Protein AF-A0A151IPD2-F1 (afdb_monomer)

Foldseek 3Di:
DVVVVPPDDDPPPPPPVPPVDDPDDPVCVVVCVPDFQVVVQDPVNVVVCVVLVQDPVCSVPDPVCLVVDPSSVVRVVSVVPDPPDPVVVVVVVVVCVVVVVVPDPDPVVVVVVVVVVVVVCVQQVDPDPVSVPDDD

Sequence (136 aa):
MIDALNEVEDSDELDIERIRRIECKTNDFPELVGKGLEFFVSSETKTFFRRFNLSTAFLYTDPLDWPENEEFKNELETVKKLKVVNDTAERAVKLIEDYNPCLTKNEEQKQFILQVVSDYRRCFPNAKKETLTQPL

Secondary structure (DSSP, 8-state):
--GGGS------S--TT---S----TTTHHHHTT--HHHH--HHHHHHHHHTT---GGGGS-TTTGGG-HHHHHHHHHHHTS----HHHHHHHHHHHHHTTTS-S-HHHHHHHHHHHHHHHHH--S--HHHHTS--

Mean predicted aligned error: 13.5 Å

Structure (mmCIF, N/CA/C/O backbone):
data_AF-A0A151IPD2-F1
#
_entry.id   AF-A0A151IPD2-F1
#
loop_
_atom_site.group_PDB
_atom_site.id
_atom_site.type_symbol
_atom_site.label_atom_id
_atom_site.label_alt_id
_atom_site.label_comp_id
_atom_site.label_asym_id
_atom_site.label_entity_id
_atom_site.label_seq_id
_atom_site.pdbx_PDB_ins_code
_atom_site.Cartn_x
_atom_site.Cartn_y
_atom_site.Cartn_z
_atom_site.occupancy
_atom_site.B_iso_or_equiv
_atom_site.auth_seq_id
_atom_site.auth_comp_id
_atom_site.auth_asym_id
_atom_site.auth_atom_id
_atom_site.pdbx_PDB_model_num
ATOM 1 N N . MET A 1 1 ? -17.739 -4.024 -12.232 1.00 37.53 1 MET A N 1
ATOM 2 C CA . MET A 1 1 ? -17.011 -3.057 -11.369 1.00 37.53 1 MET A CA 1
ATOM 3 C C . MET A 1 1 ? -17.235 -3.344 -9.887 1.00 37.53 1 MET A C 1
ATOM 5 O O . MET A 1 1 ? -16.311 -3.148 -9.114 1.00 37.53 1 MET A O 1
ATOM 9 N N . ILE A 1 2 ? -18.418 -3.843 -9.506 1.00 34.12 2 ILE A N 1
ATOM 10 C CA . ILE A 1 2 ? -18.751 -4.251 -8.130 1.00 34.12 2 ILE A CA 1
ATOM 11 C C . ILE A 1 2 ? -18.083 -5.590 -7.755 1.00 34.12 2 ILE A C 1
ATOM 13 O O . ILE A 1 2 ? -17.633 -5.750 -6.628 1.00 34.12 2 ILE A O 1
ATOM 17 N N . ASP A 1 3 ? -17.894 -6.500 -8.715 1.00 37.41 3 ASP A N 1
ATOM 18 C CA . ASP A 1 3 ? -17.392 -7.856 -8.423 1.00 37.41 3 ASP A CA 1
ATOM 19 C C . ASP A 1 3 ? -15.911 -7.923 -8.004 1.00 37.41 3 ASP A C 1
ATOM 21 O O . ASP A 1 3 ? -15.504 -8.876 -7.356 1.00 37.41 3 ASP A O 1
ATOM 25 N N . ALA A 1 4 ? -15.105 -6.895 -8.297 1.00 39.53 4 ALA A N 1
ATOM 26 C CA . ALA A 1 4 ? -13.689 -6.842 -7.903 1.00 39.53 4 ALA A CA 1
ATOM 27 C C . ALA A 1 4 ? -13.462 -6.320 -6.469 1.00 39.53 4 ALA A C 1
ATOM 29 O O . ALA A 1 4 ? -12.322 -6.246 -6.012 1.00 39.53 4 ALA A O 1
ATOM 30 N N . LEU A 1 5 ? -14.528 -5.900 -5.780 1.00 38.81 5 LEU A N 1
ATOM 31 C CA . LEU A 1 5 ? -14.467 -5.341 -4.425 1.00 38.81 5 LEU A CA 1
ATOM 32 C C . LEU A 1 5 ? -14.866 -6.351 -3.337 1.00 38.81 5 LEU A C 1
ATOM 34 O O . LEU A 1 5 ? -14.695 -6.043 -2.164 1.00 38.81 5 LEU A O 1
ATOM 38 N N . ASN A 1 6 ? -15.354 -7.540 -3.708 1.00 39.25 6 ASN A N 1
ATOM 39 C CA . ASN A 1 6 ? -15.915 -8.517 -2.767 1.00 39.25 6 ASN A CA 1
ATOM 40 C C . ASN A 1 6 ? -14.947 -9.636 -2.328 1.00 39.25 6 ASN A C 1
ATOM 42 O O . ASN A 1 6 ? -15.356 -10.503 -1.567 1.00 39.25 6 ASN A O 1
ATOM 46 N N . GLU A 1 7 ? -13.681 -9.627 -2.756 1.00 44.19 7 GLU A N 1
ATOM 47 C CA . GLU A 1 7 ? -12.680 -10.642 -2.362 1.00 44.19 7 GLU A CA 1
ATOM 48 C C . GLU A 1 7 ? -11.605 -10.099 -1.407 1.00 44.19 7 GLU A C 1
ATOM 50 O O . GLU A 1 7 ? -10.432 -10.456 -1.493 1.00 44.19 7 GLU A O 1
ATOM 55 N N . VAL A 1 8 ? -11.975 -9.210 -0.488 1.00 45.59 8 VAL A N 1
ATOM 56 C CA . VAL A 1 8 ? -11.098 -8.880 0.643 1.00 45.59 8 VAL A CA 1
ATOM 57 C C . VAL A 1 8 ? -11.833 -9.293 1.904 1.00 45.59 8 VAL A C 1
ATOM 59 O O . VAL A 1 8 ? -12.602 -8.522 2.468 1.00 45.59 8 VAL A O 1
ATOM 62 N N . GLU A 1 9 ? -11.649 -10.555 2.289 1.00 39.78 9 GLU A N 1
ATOM 63 C CA . GLU A 1 9 ? -11.971 -10.999 3.639 1.00 39.78 9 GLU A CA 1
ATOM 64 C C . GLU A 1 9 ? -11.157 -10.150 4.623 1.00 39.78 9 GLU A C 1
ATOM 66 O O . GLU A 1 9 ? -9.926 -10.100 4.554 1.00 39.78 9 GLU A O 1
ATOM 71 N N . ASP A 1 10 ? -11.874 -9.455 5.508 1.00 42.91 10 ASP A N 1
ATOM 72 C CA . ASP A 1 10 ? -11.341 -8.818 6.708 1.00 42.91 10 ASP A CA 1
ATOM 73 C C . ASP A 1 10 ? -10.611 -9.874 7.547 1.00 42.91 10 ASP A C 1
ATOM 75 O O . ASP A 1 10 ? -11.222 -10.636 8.301 1.00 42.91 10 ASP A O 1
ATOM 79 N N . SER A 1 11 ? -9.285 -9.912 7.432 1.00 39.00 11 SER A N 1
ATOM 80 C CA . SER A 1 11 ? -8.419 -10.441 8.477 1.00 39.00 11 SER A CA 1
ATOM 81 C C . SER A 1 11 ? -7.831 -9.258 9.243 1.00 39.00 11 SER A C 1
ATOM 83 O O . SER A 1 11 ? -6.699 -8.835 9.007 1.00 39.00 11 SER A O 1
ATOM 85 N N . ASP A 1 12 ? -8.616 -8.717 10.175 1.00 42.59 12 ASP A N 1
ATOM 86 C CA . ASP A 1 12 ? -8.165 -7.806 11.238 1.00 42.59 12 ASP A CA 1
ATOM 87 C C . ASP A 1 12 ? -7.301 -8.554 12.277 1.00 42.59 12 ASP A C 1
ATOM 89 O O . ASP A 1 12 ? -7.490 -8.463 13.490 1.00 42.59 12 ASP A O 1
ATOM 93 N N . GLU A 1 13 ? -6.324 -9.315 11.798 1.00 38.75 13 GLU A N 1
ATOM 94 C CA . GLU A 1 13 ? -5.187 -9.748 12.587 1.00 38.75 13 GLU A CA 1
ATOM 95 C C . GLU A 1 13 ? -4.024 -8.904 12.082 1.00 38.75 13 GLU A C 1
ATOM 97 O O . GLU A 1 13 ? -3.677 -8.928 10.903 1.00 38.75 13 GLU A O 1
ATOM 102 N N . LEU A 1 14 ? -3.519 -8.028 12.950 1.00 42.19 14 LEU A N 1
ATOM 103 C CA . LEU A 1 14 ? -2.422 -7.124 12.638 1.00 42.19 14 LEU A CA 1
ATOM 104 C C . LEU A 1 14 ? -1.236 -7.956 12.136 1.00 42.19 14 LEU A C 1
ATOM 106 O O . LEU A 1 14 ? -0.487 -8.507 12.938 1.00 42.19 14 LEU A O 1
ATOM 110 N N . ASP A 1 15 ? -1.091 -8.009 10.810 1.00 40.03 15 ASP A N 1
ATOM 111 C CA . ASP A 1 15 ? 0.017 -8.560 10.027 1.00 40.03 15 ASP A CA 1
ATOM 112 C C . ASP A 1 15 ? 1.331 -7.834 10.389 1.00 40.03 15 ASP A C 1
ATOM 114 O O . ASP A 1 15 ? 1.934 -7.100 9.600 1.00 40.03 15 ASP A O 1
ATOM 118 N N . ILE A 1 16 ? 1.805 -8.031 11.616 1.00 41.56 16 ILE A N 1
ATOM 119 C CA . ILE A 1 16 ? 3.177 -7.729 12.031 1.00 41.56 16 ILE A CA 1
ATOM 120 C C . ILE A 1 16 ? 4.148 -8.653 11.259 1.00 41.56 16 ILE A C 1
ATOM 122 O O . ILE A 1 16 ? 5.322 -8.325 11.107 1.00 41.56 16 ILE A O 1
ATOM 126 N N . GLU A 1 17 ? 3.643 -9.742 10.663 1.00 41.16 17 GLU A N 1
ATOM 127 C CA . GLU A 1 17 ? 4.384 -10.678 9.809 1.00 41.16 17 GLU A CA 1
ATOM 128 C C . GLU A 1 17 ? 4.465 -10.300 8.322 1.00 41.16 17 GLU A C 1
ATOM 130 O O . GLU A 1 17 ? 5.153 -10.985 7.564 1.00 41.16 17 GLU A O 1
ATOM 135 N N . ARG A 1 18 ? 3.890 -9.171 7.870 1.00 49.72 18 ARG A N 1
ATOM 136 C CA . ARG A 1 18 ? 4.281 -8.593 6.568 1.00 49.72 18 ARG A CA 1
ATOM 137 C C . ARG A 1 18 ? 5.676 -7.992 6.689 1.00 49.72 18 ARG A C 1
ATOM 139 O O . ARG A 1 18 ? 5.856 -6.774 6.651 1.00 49.72 18 ARG A O 1
ATOM 146 N N . ILE A 1 19 ? 6.684 -8.840 6.839 1.00 46.88 19 ILE A N 1
ATOM 147 C CA . ILE A 1 19 ? 8.085 -8.469 6.726 1.00 46.88 19 ILE A CA 1
ATOM 148 C C . ILE A 1 19 ? 8.296 -8.038 5.269 1.00 46.88 19 ILE A C 1
ATOM 150 O O . ILE A 1 19 ? 8.507 -8.834 4.364 1.00 46.88 19 ILE A O 1
ATOM 154 N N . ARG A 1 20 ? 8.188 -6.723 5.038 1.00 54.88 20 ARG A N 1
ATOM 155 C CA . ARG A 1 20 ? 8.332 -6.041 3.734 1.00 54.88 20 ARG A CA 1
ATOM 156 C C . ARG A 1 20 ? 9.774 -5.996 3.224 1.00 54.88 20 ARG A C 1
ATOM 158 O O . ARG A 1 20 ? 10.057 -5.329 2.232 1.00 54.88 20 ARG A O 1
ATOM 165 N N . ARG A 1 21 ? 10.712 -6.600 3.950 1.00 55.91 21 ARG A N 1
ATOM 166 C CA . ARG A 1 21 ? 12.143 -6.518 3.677 1.00 55.91 21 ARG A CA 1
ATOM 167 C C . ARG A 1 21 ? 12.582 -7.874 3.148 1.00 55.91 21 ARG A C 1
ATOM 169 O O . ARG A 1 21 ? 12.407 -8.870 3.836 1.00 55.91 21 ARG A O 1
ATOM 176 N N . ILE A 1 22 ? 13.146 -7.901 1.942 1.00 61.81 22 ILE A N 1
ATOM 177 C CA . ILE A 1 22 ? 13.847 -9.087 1.445 1.00 61.81 22 ILE A CA 1
ATOM 178 C C . ILE A 1 22 ? 14.972 -9.367 2.447 1.00 61.81 22 ILE A C 1
ATOM 180 O O . ILE A 1 22 ? 15.932 -8.597 2.538 1.00 61.81 22 ILE A O 1
ATOM 184 N N . GLU A 1 23 ? 14.823 -10.414 3.256 1.00 65.25 23 GLU A N 1
ATOM 185 C CA . GLU A 1 23 ? 15.876 -10.880 4.152 1.00 65.25 23 GLU A CA 1
ATOM 186 C C . GLU A 1 23 ? 16.924 -11.609 3.319 1.00 65.25 23 GLU A C 1
ATOM 188 O O . GLU A 1 23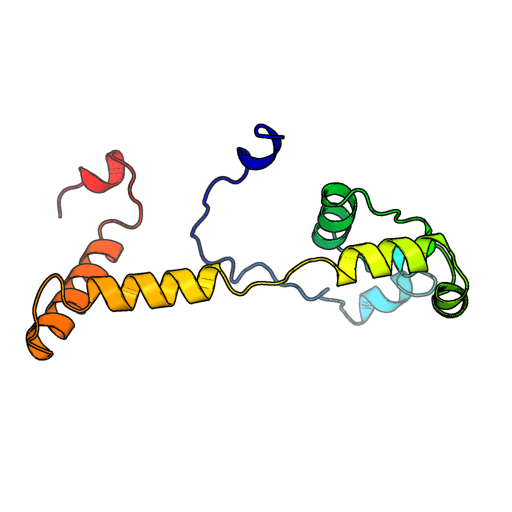 ? 16.869 -12.819 3.124 1.00 65.25 23 GLU A O 1
ATOM 193 N N . CYS A 1 24 ? 17.865 -10.841 2.781 1.00 65.31 24 CYS A N 1
ATOM 194 C CA . CYS A 1 24 ? 18.975 -11.387 2.023 1.00 65.31 24 CYS A CA 1
ATOM 195 C C . CYS A 1 24 ? 20.136 -11.685 2.972 1.00 65.31 24 CYS A C 1
ATOM 197 O O . CYS A 1 24 ? 20.653 -10.780 3.637 1.00 65.31 24 CYS A O 1
ATOM 199 N N . LYS A 1 25 ? 20.572 -12.944 3.044 1.00 76.50 25 LYS A N 1
ATOM 200 C CA . LYS A 1 25 ? 21.799 -13.311 3.757 1.00 76.50 25 LYS A CA 1
ATOM 201 C C . LYS A 1 25 ? 22.998 -13.020 2.860 1.00 76.50 25 LYS A C 1
ATOM 203 O O . LYS A 1 25 ? 22.897 -12.998 1.636 1.00 76.50 25 LYS A O 1
ATOM 208 N N . THR A 1 26 ? 24.175 -12.844 3.462 1.00 73.62 26 THR A N 1
ATOM 209 C CA . THR A 1 26 ? 25.439 -12.638 2.726 1.00 73.62 26 THR A CA 1
ATOM 210 C C . THR A 1 26 ? 25.739 -13.745 1.713 1.00 73.62 26 THR A C 1
ATOM 212 O O . THR A 1 26 ? 26.418 -13.504 0.721 1.00 73.62 26 THR A O 1
ATOM 215 N N . ASN A 1 27 ? 25.200 -14.942 1.939 1.00 77.94 27 ASN A N 1
ATOM 216 C CA . ASN A 1 27 ? 25.388 -16.099 1.069 1.00 77.94 27 ASN A CA 1
ATOM 217 C C . ASN A 1 27 ? 24.515 -16.059 -0.195 1.00 77.94 27 ASN A C 1
ATOM 219 O O . ASN A 1 27 ? 24.829 -16.768 -1.143 1.00 77.94 27 ASN A O 1
ATOM 223 N N . ASP A 1 28 ? 23.480 -15.217 -0.228 1.00 75.56 28 ASP A N 1
ATOM 224 C CA . ASP A 1 28 ? 22.515 -15.139 -1.334 1.00 75.56 28 ASP A CA 1
ATOM 225 C C . ASP A 1 28 ? 22.944 -14.094 -2.387 1.00 75.56 28 ASP A C 1
ATOM 227 O O . ASP A 1 28 ? 22.428 -14.058 -3.501 1.00 75.56 28 ASP A O 1
ATOM 231 N N . PHE A 1 29 ? 23.939 -13.251 -2.068 1.00 77.56 29 PHE A N 1
ATOM 232 C CA . PHE A 1 29 ? 24.460 -12.215 -2.970 1.00 77.56 29 PHE A CA 1
ATOM 233 C C . PHE A 1 29 ? 24.905 -12.738 -4.342 1.00 77.56 29 PHE A C 1
ATOM 235 O O . PHE A 1 29 ? 24.583 -12.079 -5.329 1.00 77.56 29 PHE A O 1
ATOM 242 N N . PRO A 1 30 ? 25.603 -13.887 -4.462 1.00 83.06 30 PRO A N 1
ATOM 243 C CA . PRO A 1 30 ? 25.975 -14.428 -5.767 1.00 83.06 30 PRO A CA 1
ATOM 244 C C . PRO A 1 30 ? 24.771 -14.690 -6.682 1.00 83.06 30 PRO A C 1
ATOM 246 O O . PRO A 1 30 ? 24.899 -14.554 -7.894 1.00 83.06 30 PRO A O 1
ATOM 249 N N . GLU A 1 31 ? 23.603 -15.017 -6.121 1.00 79.50 31 GLU A N 1
ATOM 250 C CA . GLU A 1 31 ? 22.374 -15.288 -6.879 1.00 79.50 31 GLU A CA 1
ATOM 251 C C . GLU A 1 31 ? 21.653 -14.007 -7.327 1.00 79.50 31 GLU A C 1
ATOM 253 O O . GLU A 1 31 ? 20.848 -14.042 -8.263 1.00 79.50 31 GLU A O 1
ATOM 258 N N . LEU A 1 32 ? 21.961 -12.875 -6.684 1.00 80.69 32 LEU A N 1
ATOM 259 C CA . LEU A 1 32 ? 21.443 -11.551 -7.031 1.00 80.69 32 LEU A CA 1
ATOM 260 C C . LEU A 1 32 ? 22.244 -10.868 -8.141 1.00 80.69 32 LEU A C 1
ATOM 262 O O . LEU A 1 32 ? 21.715 -10.001 -8.840 1.00 80.69 32 LEU A O 1
ATOM 266 N N . VAL A 1 33 ? 23.519 -11.227 -8.303 1.00 82.75 33 VAL A N 1
ATOM 267 C CA . VAL A 1 33 ? 24.377 -10.630 -9.331 1.00 82.75 33 VAL A CA 1
ATOM 268 C C . VAL A 1 33 ? 23.819 -10.968 -10.714 1.00 82.75 33 VAL A C 1
ATOM 270 O O . VAL A 1 33 ? 23.674 -12.131 -11.081 1.00 82.75 33 VAL A O 1
ATOM 273 N N . GLY A 1 34 ? 23.507 -9.933 -11.497 1.00 81.75 34 GLY A N 1
ATOM 274 C CA . GLY A 1 34 ? 22.954 -10.078 -12.846 1.00 81.75 34 GLY A CA 1
ATOM 275 C C . GLY A 1 34 ? 21.437 -10.275 -12.905 1.00 81.75 34 GLY A C 1
ATOM 276 O O . GLY A 1 34 ? 20.907 -10.491 -13.993 1.00 81.75 34 GLY A O 1
ATOM 277 N N . LYS A 1 35 ? 20.723 -10.192 -11.775 1.00 85.69 35 LYS A N 1
ATOM 278 C CA . LYS A 1 35 ? 19.259 -10.078 -11.777 1.00 85.69 35 LYS A CA 1
ATOM 279 C C . LYS A 1 35 ? 18.847 -8.647 -12.116 1.00 85.69 35 LYS A C 1
ATOM 281 O O . LYS A 1 35 ? 19.420 -7.699 -11.581 1.00 85.69 35 LYS A O 1
ATOM 286 N N . GLY A 1 36 ? 17.857 -8.505 -12.995 1.00 84.12 36 GLY A N 1
ATOM 287 C CA . GLY A 1 36 ? 17.252 -7.216 -13.299 1.00 84.12 36 GLY A CA 1
ATOM 288 C C . GLY A 1 36 ? 16.297 -6.760 -12.195 1.00 84.12 36 GLY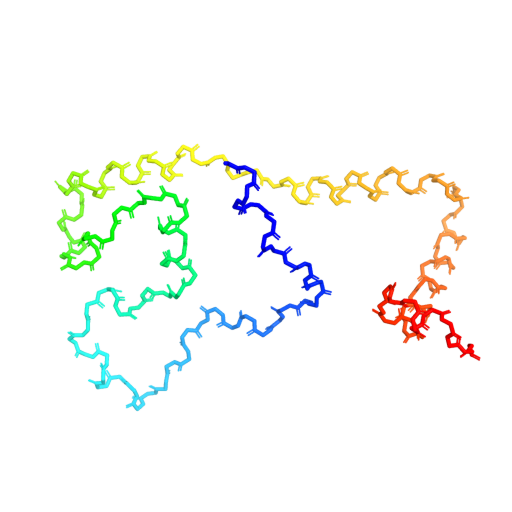 A C 1
ATOM 289 O O . GLY A 1 36 ? 16.055 -7.464 -11.207 1.00 84.12 36 GLY A O 1
ATOM 290 N N . LEU A 1 37 ? 15.756 -5.552 -12.342 1.00 86.50 37 LEU A N 1
ATOM 291 C CA . LEU A 1 37 ? 14.899 -4.954 -11.323 1.00 86.50 37 LEU A CA 1
ATOM 292 C C . LEU A 1 37 ? 13.610 -5.758 -11.109 1.00 86.50 37 LEU A C 1
ATOM 294 O O . LEU A 1 37 ? 13.123 -5.849 -9.983 1.00 86.50 37 LEU A O 1
ATOM 298 N N . GLU A 1 38 ? 13.092 -6.396 -12.157 1.00 87.75 38 GLU A N 1
ATOM 299 C CA . GLU A 1 38 ? 11.907 -7.253 -12.133 1.00 87.75 38 GLU A CA 1
ATOM 300 C C . GLU A 1 38 ? 11.974 -8.370 -11.079 1.00 87.75 38 GLU A C 1
ATOM 302 O O . GLU A 1 38 ? 10.934 -8.808 -10.569 1.00 87.75 38 GLU A O 1
ATOM 307 N N . PHE A 1 39 ? 13.190 -8.816 -10.737 1.00 86.38 39 PHE A N 1
ATOM 308 C CA . PHE A 1 39 ? 13.439 -9.830 -9.716 1.00 86.38 39 PHE A CA 1
ATOM 309 C C . PHE A 1 39 ? 13.159 -9.303 -8.304 1.00 86.38 39 PHE A C 1
ATOM 311 O O . PHE A 1 39 ? 12.656 -10.036 -7.456 1.00 86.38 39 PHE A O 1
ATOM 318 N N . PHE A 1 40 ? 13.435 -8.022 -8.062 1.00 84.56 40 PHE A N 1
ATOM 319 C CA . PHE A 1 40 ? 13.262 -7.373 -6.761 1.00 84.56 40 PHE A CA 1
ATOM 320 C C . PHE A 1 40 ? 11.844 -6.831 -6.545 1.00 84.56 40 PHE A C 1
ATOM 322 O O . PHE A 1 40 ? 11.503 -6.388 -5.447 1.00 84.56 40 PHE A O 1
ATOM 329 N N . VAL A 1 41 ? 10.995 -6.869 -7.575 1.00 86.19 41 VAL A N 1
ATOM 330 C CA . VAL A 1 41 ? 9.599 -6.443 -7.475 1.00 86.19 41 VAL A CA 1
ATOM 331 C C . VAL A 1 41 ? 8.754 -7.529 -6.810 1.00 86.19 41 VAL A C 1
ATOM 333 O O . VAL A 1 41 ? 8.572 -8.627 -7.350 1.00 86.19 41 VAL A O 1
ATOM 336 N N . SER A 1 42 ? 8.179 -7.186 -5.656 1.00 86.12 42 SER A N 1
ATOM 337 C CA . SER A 1 42 ? 7.347 -8.090 -4.863 1.00 86.12 42 SER A CA 1
ATOM 338 C C . SER A 1 42 ? 6.009 -8.443 -5.533 1.00 86.12 42 SER A C 1
ATOM 340 O O . SER A 1 42 ? 5.540 -7.780 -6.468 1.00 86.12 42 SER A O 1
ATOM 342 N N . SER A 1 43 ? 5.365 -9.499 -5.035 1.00 85.44 43 SER A N 1
ATOM 343 C CA . SER A 1 43 ? 4.016 -9.920 -5.437 1.00 85.44 43 SER A CA 1
ATOM 344 C C . SER A 1 43 ? 2.969 -8.822 -5.260 1.00 85.44 43 SER A C 1
ATOM 346 O O . SER A 1 43 ? 2.050 -8.700 -6.075 1.00 85.44 43 SER A O 1
ATOM 348 N N . GLU A 1 44 ? 3.110 -8.000 -4.226 1.00 85.81 44 GLU A N 1
ATOM 349 C CA . GLU A 1 44 ? 2.185 -6.916 -3.894 1.00 85.81 44 GLU A CA 1
ATOM 350 C C . GLU A 1 44 ? 2.286 -5.807 -4.939 1.0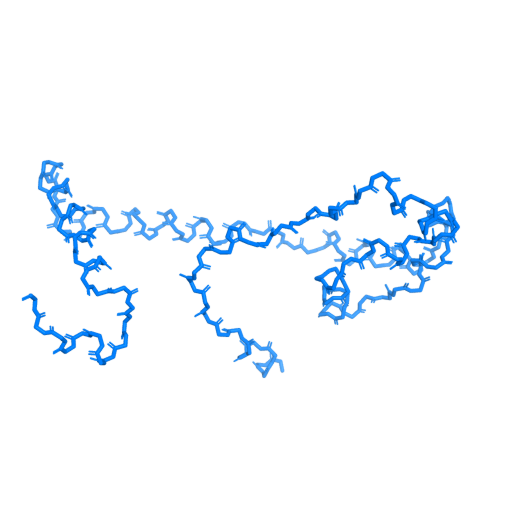0 85.81 44 GLU A C 1
ATOM 352 O O . GLU A 1 44 ? 1.266 -5.351 -5.452 1.00 85.81 44 GLU A O 1
ATOM 357 N N . THR A 1 45 ? 3.506 -5.434 -5.335 1.00 88.12 45 THR A N 1
ATOM 358 C CA . THR A 1 45 ? 3.729 -4.445 -6.398 1.00 88.12 45 THR A CA 1
ATOM 359 C C . THR A 1 45 ? 3.216 -4.954 -7.749 1.00 88.12 45 THR A C 1
ATOM 361 O O . THR A 1 45 ? 2.549 -4.220 -8.476 1.00 88.12 45 THR A O 1
ATOM 364 N N . LYS A 1 46 ? 3.416 -6.241 -8.069 1.00 88.19 46 LYS A N 1
ATOM 365 C CA . LYS A 1 46 ? 2.824 -6.865 -9.272 1.00 88.19 46 LYS A CA 1
ATOM 366 C C . LYS A 1 46 ? 1.293 -6.856 -9.225 1.00 88.19 46 LYS A C 1
ATOM 368 O O . LYS A 1 46 ? 0.638 -6.588 -10.231 1.00 88.19 46 LYS A O 1
ATOM 373 N N . THR A 1 47 ? 0.715 -7.102 -8.051 1.00 91.25 47 THR A N 1
ATOM 374 C CA . THR A 1 47 ? -0.737 -7.029 -7.831 1.00 91.25 47 THR A CA 1
ATOM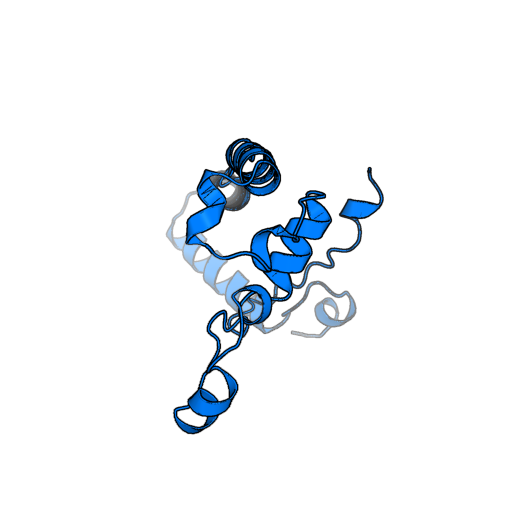 375 C C . THR A 1 47 ? -1.258 -5.606 -7.996 1.00 91.25 47 THR A C 1
ATOM 377 O O . THR A 1 47 ? -2.311 -5.419 -8.602 1.00 91.25 47 THR A O 1
ATOM 380 N N . PHE A 1 48 ? -0.516 -4.605 -7.520 1.00 91.19 48 PHE A N 1
ATOM 381 C CA . PHE A 1 48 ? -0.821 -3.196 -7.744 1.00 91.19 48 PHE A CA 1
ATOM 382 C C . PHE A 1 48 ? -0.850 -2.864 -9.242 1.00 91.19 48 PHE A C 1
ATOM 384 O O . PHE A 1 48 ? -1.868 -2.365 -9.721 1.00 91.19 48 PHE A O 1
ATOM 391 N N . PHE A 1 49 ? 0.194 -3.220 -10.000 1.00 92.06 49 PHE A N 1
ATOM 392 C CA . PHE A 1 49 ? 0.220 -2.989 -11.450 1.00 92.06 49 PHE A CA 1
ATOM 393 C C . PHE A 1 49 ? -0.960 -3.657 -12.157 1.00 92.06 49 PHE A C 1
ATOM 395 O O . PHE A 1 49 ? -1.659 -3.006 -12.930 1.00 92.06 49 PHE A O 1
ATOM 402 N N . ARG A 1 50 ? -1.270 -4.912 -11.812 1.00 92.62 50 ARG A N 1
ATOM 403 C CA . ARG A 1 50 ? -2.444 -5.620 -12.342 1.00 92.62 50 ARG A CA 1
ATOM 404 C C . ARG A 1 50 ? -3.758 -4.910 -12.001 1.00 92.62 50 ARG A C 1
ATOM 406 O O . ARG A 1 50 ? -4.618 -4.780 -12.864 1.00 92.62 50 ARG A O 1
ATOM 413 N N . ARG A 1 51 ? -3.926 -4.448 -10.759 1.00 92.75 51 ARG A N 1
ATOM 414 C CA . ARG A 1 51 ? -5.161 -3.799 -10.283 1.00 92.75 51 ARG A CA 1
ATOM 415 C C . ARG A 1 51 ? -5.438 -2.477 -10.995 1.00 92.75 51 ARG A C 1
ATOM 417 O O . ARG A 1 51 ? -6.599 -2.155 -11.229 1.00 92.75 51 ARG A O 1
ATOM 424 N N . PHE A 1 52 ? -4.388 -1.739 -11.338 1.00 90.19 52 PHE A N 1
ATOM 425 C CA . PHE A 1 52 ? -4.485 -0.471 -12.063 1.00 90.19 52 PHE A CA 1
ATOM 426 C C . PHE A 1 52 ? -4.258 -0.610 -13.574 1.00 90.19 52 PHE A C 1
ATOM 428 O O . PHE A 1 52 ? -4.246 0.400 -14.270 1.00 90.19 52 PHE A O 1
ATOM 435 N N . ASN A 1 53 ? -4.124 -1.842 -14.081 1.00 92.50 53 ASN A N 1
ATOM 436 C CA . ASN A 1 53 ? -3.861 -2.141 -15.489 1.00 92.50 53 ASN A CA 1
ATOM 437 C C . ASN A 1 53 ? -2.648 -1.369 -16.052 1.00 92.50 53 ASN A C 1
ATOM 439 O O . ASN A 1 53 ? -2.708 -0.803 -17.141 1.00 92.50 53 ASN A O 1
ATOM 443 N N . LEU A 1 54 ? -1.568 -1.320 -15.271 1.00 93.62 54 LEU A N 1
ATOM 444 C CA . LEU A 1 54 ? -0.308 -0.659 -15.613 1.00 93.62 54 LEU A CA 1
ATOM 445 C C . LEU A 1 54 ? 0.630 -1.660 -16.300 1.00 93.62 54 LEU A C 1
ATOM 447 O O . LEU A 1 54 ? 0.710 -2.814 -15.860 1.00 93.62 54 LEU A O 1
ATOM 451 N N . SER A 1 55 ? 1.355 -1.235 -17.343 1.00 91.62 55 SER A N 1
ATOM 452 C CA . SER A 1 55 ? 2.388 -2.078 -17.951 1.00 91.62 55 SER A CA 1
ATOM 453 C C . SER A 1 55 ? 3.485 -2.388 -16.937 1.00 91.62 55 SER A C 1
ATOM 455 O O . SER A 1 55 ? 3.797 -1.606 -16.042 1.00 91.62 55 SER A O 1
ATOM 457 N N . THR A 1 56 ? 4.095 -3.558 -17.101 1.00 91.12 56 THR A N 1
ATOM 458 C CA . THR A 1 56 ? 5.299 -3.960 -16.362 1.00 91.12 56 THR A CA 1
ATOM 459 C C . THR A 1 56 ? 6.507 -4.111 -17.280 1.00 91.12 56 THR A C 1
ATOM 461 O O . THR A 1 56 ? 7.575 -4.495 -16.812 1.00 91.12 56 THR A O 1
ATOM 464 N N . ALA A 1 57 ? 6.368 -3.803 -18.575 1.00 91.25 57 ALA A N 1
ATOM 465 C CA . ALA A 1 57 ? 7.427 -4.008 -19.560 1.00 91.25 57 ALA A CA 1
ATOM 466 C C . ALA A 1 57 ? 8.668 -3.151 -19.264 1.00 91.25 57 ALA A C 1
ATOM 468 O O . ALA A 1 57 ? 9.791 -3.623 -19.425 1.00 91.25 57 ALA A O 1
ATOM 469 N N . PHE A 1 58 ? 8.475 -1.940 -18.730 1.00 91.31 58 PHE A N 1
ATOM 470 C CA . PHE A 1 58 ? 9.574 -1.059 -18.326 1.00 91.31 58 PHE A CA 1
ATOM 471 C C . PHE A 1 58 ? 10.451 -1.652 -17.204 1.00 91.31 58 PHE A C 1
ATOM 473 O O . PHE A 1 58 ? 11.608 -1.273 -17.070 1.00 91.31 58 PHE A O 1
ATOM 480 N N . LEU A 1 59 ? 9.958 -2.617 -16.412 1.00 91.94 59 LEU A N 1
ATOM 481 C CA . LEU A 1 59 ? 10.774 -3.267 -15.373 1.00 91.94 59 LEU A CA 1
ATOM 482 C C . LEU A 1 59 ? 11.931 -4.089 -15.948 1.00 91.94 59 LEU A C 1
ATOM 484 O O . LEU A 1 59 ? 12.889 -4.352 -15.228 1.00 91.94 59 LEU A O 1
ATOM 488 N N . TYR A 1 60 ? 11.826 -4.488 -17.217 1.00 91.69 60 TYR A N 1
ATOM 489 C CA . TYR A 1 60 ? 12.831 -5.273 -17.930 1.00 91.69 60 TYR A CA 1
ATOM 490 C C . TYR A 1 60 ? 13.811 -4.398 -18.730 1.00 91.69 60 TYR A C 1
ATOM 492 O O . TYR A 1 60 ? 14.682 -4.931 -19.416 1.00 91.69 60 TYR A O 1
ATOM 500 N N . THR A 1 61 ? 13.666 -3.068 -18.681 1.00 91.56 61 THR A N 1
ATOM 501 C CA . THR A 1 61 ? 14.589 -2.113 -19.314 1.00 91.56 61 THR A CA 1
ATOM 502 C C . THR A 1 61 ? 15.502 -1.474 -18.273 1.00 91.56 61 THR A C 1
ATOM 504 O O . THR A 1 61 ? 15.175 -1.460 -17.084 1.00 91.56 61 THR A O 1
ATOM 507 N N . ASP A 1 62 ? 16.627 -0.902 -18.710 1.00 90.06 62 ASP A N 1
ATOM 508 C CA . ASP A 1 62 ? 17.527 -0.180 -17.808 1.00 90.06 62 ASP A CA 1
ATOM 509 C C . ASP A 1 62 ? 16.778 1.005 -17.156 1.00 90.06 62 ASP A C 1
ATOM 511 O O . ASP A 1 62 ? 16.135 1.784 -17.870 1.00 90.06 62 ASP A O 1
ATOM 515 N N . PRO A 1 63 ? 16.829 1.166 -15.818 1.00 89.94 63 PRO A N 1
ATOM 516 C CA . PRO A 1 63 ? 16.261 2.323 -15.128 1.00 89.94 63 PRO A CA 1
ATOM 517 C C . PRO A 1 63 ? 16.746 3.681 -15.649 1.00 89.94 63 PRO A C 1
ATOM 519 O O . PRO A 1 63 ? 16.038 4.677 -15.495 1.00 89.94 63 PRO A O 1
ATOM 522 N N . LEU A 1 64 ? 17.928 3.738 -16.271 1.00 92.50 64 LEU A N 1
ATOM 523 C CA . LEU A 1 64 ? 18.448 4.942 -16.920 1.00 92.50 64 LEU A CA 1
ATOM 524 C C . LEU A 1 64 ? 17.623 5.363 -18.144 1.00 92.50 64 LEU A C 1
ATOM 526 O O . LEU A 1 64 ? 17.557 6.555 -18.435 1.00 92.50 64 LEU A O 1
ATOM 530 N N . ASP A 1 65 ? 16.955 4.418 -18.809 1.00 93.38 65 ASP A N 1
ATOM 531 C CA . ASP A 1 65 ? 16.143 4.664 -20.005 1.00 93.38 65 ASP A CA 1
ATOM 532 C C . ASP A 1 65 ? 14.673 4.969 -19.672 1.00 93.38 65 ASP A C 1
ATOM 534 O O . ASP A 1 65 ? 13.907 5.419 -20.527 1.00 93.38 65 ASP A O 1
ATOM 538 N N . TRP A 1 66 ? 14.244 4.752 -18.424 1.00 94.06 66 TRP A N 1
ATOM 539 C CA . TRP A 1 66 ? 12.861 4.988 -17.996 1.00 94.06 66 TRP A CA 1
ATOM 540 C C . TRP A 1 66 ? 12.357 6.413 -18.245 1.00 94.06 66 TRP A C 1
ATOM 542 O O . TRP A 1 66 ? 11.211 6.548 -18.676 1.00 94.06 66 TRP A O 1
ATOM 552 N N . PRO A 1 67 ? 13.155 7.482 -18.038 1.00 93.62 67 PRO A N 1
ATOM 553 C CA . PRO A 1 67 ? 12.719 8.841 -18.343 1.00 93.62 67 PRO A CA 1
ATOM 554 C C . PRO A 1 67 ? 12.385 9.069 -19.817 1.00 93.62 67 PRO A C 1
ATOM 556 O O . PRO A 1 67 ? 11.647 10.002 -20.105 1.00 93.62 67 PRO A O 1
ATOM 559 N N . GLU A 1 68 ? 12.883 8.232 -20.730 1.00 94.50 68 GLU A N 1
ATOM 560 C CA . GLU A 1 68 ? 12.591 8.294 -22.166 1.00 94.50 68 GLU A CA 1
ATOM 561 C C . GLU A 1 68 ? 11.542 7.259 -22.603 1.00 94.50 68 GLU A C 1
ATOM 563 O O . GLU A 1 68 ? 10.986 7.358 -23.695 1.00 94.50 68 GLU A O 1
ATOM 568 N N . ASN A 1 69 ? 11.214 6.294 -21.741 1.00 94.12 69 ASN A N 1
ATOM 569 C CA . ASN A 1 69 ? 10.228 5.259 -22.012 1.00 94.12 69 ASN A CA 1
ATOM 570 C C . ASN A 1 69 ? 8.793 5.809 -21.893 1.00 94.12 69 ASN A C 1
ATOM 572 O O . ASN A 1 69 ? 8.344 6.222 -20.822 1.00 94.12 69 ASN A O 1
ATOM 576 N N . GLU A 1 70 ? 8.049 5.785 -22.999 1.00 93.19 70 GLU A N 1
ATOM 577 C CA . GLU A 1 70 ? 6.675 6.300 -23.057 1.00 93.19 70 GLU A CA 1
ATOM 578 C C . GLU A 1 70 ? 5.683 5.504 -22.191 1.00 93.19 70 GLU A C 1
ATOM 580 O O . GLU A 1 70 ? 4.798 6.107 -21.584 1.00 93.19 70 GLU A O 1
ATOM 585 N N . GLU A 1 71 ? 5.838 4.180 -22.067 1.00 90.62 71 GLU A N 1
ATOM 586 C CA . GLU A 1 71 ? 5.027 3.382 -21.132 1.00 90.62 71 GLU A CA 1
ATOM 587 C C . GLU A 1 71 ? 5.324 3.802 -19.692 1.00 90.62 71 GLU A C 1
ATOM 589 O O . GLU A 1 71 ? 4.422 4.100 -18.923 1.00 90.62 71 GLU A O 1
ATOM 594 N N . PHE A 1 72 ? 6.592 3.951 -19.311 1.00 94.12 72 PHE A N 1
ATOM 595 C CA . PHE A 1 72 ? 6.902 4.407 -17.956 1.00 94.12 72 PHE A CA 1
ATOM 596 C C . PHE A 1 72 ? 6.274 5.777 -17.642 1.00 94.12 72 PHE A C 1
ATOM 598 O O . PHE A 1 72 ? 5.695 5.959 -16.569 1.00 94.12 72 PHE A O 1
ATOM 605 N N . LYS A 1 73 ? 6.341 6.737 -18.576 1.00 94.56 73 LYS A N 1
ATOM 606 C CA . LYS A 1 73 ? 5.741 8.072 -18.404 1.00 94.56 73 LYS A CA 1
ATOM 607 C C . LYS A 1 73 ? 4.225 8.003 -18.216 1.00 94.56 73 LYS A C 1
ATOM 609 O O . LYS A 1 73 ? 3.700 8.633 -17.298 1.00 94.56 73 LYS A O 1
ATOM 614 N N . ASN A 1 74 ? 3.523 7.248 -19.058 1.00 92.19 74 ASN A N 1
ATOM 615 C CA . ASN A 1 74 ? 2.064 7.128 -19.000 1.00 92.19 74 ASN A CA 1
ATOM 616 C C . ASN A 1 74 ? 1.596 6.478 -17.688 1.00 92.19 74 ASN A C 1
ATOM 618 O O . ASN A 1 74 ? 0.645 6.941 -17.042 1.00 92.19 74 ASN A O 1
ATOM 622 N N . GLU A 1 75 ? 2.309 5.449 -17.249 1.00 92.69 75 GLU A N 1
ATOM 623 C CA . GLU A 1 75 ? 2.007 4.682 -16.049 1.00 92.69 75 GLU A CA 1
ATOM 624 C C . GLU A 1 75 ? 2.296 5.532 -14.813 1.00 92.69 75 GLU A C 1
ATOM 626 O O . GLU A 1 75 ? 1.477 5.597 -13.893 1.00 92.69 75 GLU A O 1
ATOM 631 N N . LEU A 1 76 ? 3.410 6.267 -14.823 1.00 93.38 76 LEU A N 1
ATOM 632 C CA . LEU A 1 76 ? 3.763 7.227 -13.785 1.00 93.38 76 LEU A CA 1
ATOM 633 C C . LEU A 1 76 ? 2.703 8.327 -13.649 1.00 93.38 76 LEU A C 1
ATOM 635 O O . LEU A 1 76 ? 2.299 8.652 -12.533 1.00 93.38 76 LEU A O 1
ATOM 639 N N . GLU A 1 77 ? 2.221 8.887 -14.758 1.00 93.62 77 GLU A N 1
ATOM 640 C CA . GLU A 1 77 ? 1.151 9.889 -14.730 1.00 93.62 77 GLU A CA 1
ATOM 641 C C . GLU A 1 77 ? -0.169 9.314 -14.205 1.00 93.62 77 GLU A C 1
ATOM 643 O O . GLU A 1 77 ? -0.909 9.997 -13.495 1.00 93.62 77 GLU A O 1
ATOM 648 N N . THR A 1 78 ? -0.458 8.044 -14.491 1.00 91.75 78 THR A N 1
ATOM 649 C CA . THR A 1 78 ? -1.617 7.346 -13.922 1.00 91.75 78 THR A CA 1
ATOM 650 C C . THR A 1 78 ? -1.480 7.198 -12.408 1.00 91.75 78 THR A C 1
ATOM 652 O O . THR A 1 78 ? -2.406 7.540 -11.672 1.00 91.75 78 THR A O 1
ATOM 655 N N . VAL A 1 79 ? -0.308 6.774 -11.925 1.00 91.56 79 VAL A N 1
ATOM 656 C CA . VAL A 1 79 ? -0.026 6.632 -10.489 1.00 91.56 79 VAL A CA 1
ATOM 657 C C . VAL A 1 79 ? -0.064 7.984 -9.772 1.00 91.56 79 VAL A C 1
ATOM 659 O O . VAL A 1 79 ? -0.649 8.078 -8.697 1.00 91.56 79 VAL A O 1
ATOM 662 N N . LYS A 1 80 ? 0.473 9.058 -10.365 1.00 91.31 80 LYS A N 1
ATOM 663 C CA . LYS A 1 80 ? 0.422 10.417 -9.787 1.00 91.31 80 LYS A CA 1
ATOM 664 C C . LYS A 1 80 ? -0.999 10.958 -9.628 1.00 91.31 80 LYS A C 1
ATOM 666 O O . LYS A 1 80 ? -1.245 11.773 -8.743 1.00 91.31 80 LYS A O 1
ATOM 671 N N . LYS A 1 81 ? -1.934 10.527 -10.479 1.00 91.56 81 LYS A N 1
ATOM 672 C CA . LYS A 1 81 ? -3.356 10.897 -10.381 1.00 91.56 81 LYS A CA 1
ATOM 673 C C . LYS A 1 81 ? -4.091 10.129 -9.284 1.00 91.56 81 LYS A C 1
ATOM 675 O O . LYS A 1 81 ? -5.213 10.506 -8.943 1.00 91.56 81 LYS A O 1
ATOM 680 N N . LEU A 1 82 ? -3.499 9.068 -8.729 1.00 89.19 82 LEU A N 1
ATOM 681 C CA . LEU A 1 82 ? -4.096 8.351 -7.610 1.00 89.19 82 LEU A CA 1
ATOM 682 C C . LEU A 1 82 ? -4.141 9.266 -6.391 1.00 89.19 82 LEU A C 1
ATOM 684 O O . LEU A 1 82 ? -3.122 9.683 -5.841 1.00 89.19 82 LEU A O 1
ATOM 688 N N . LYS A 1 83 ? -5.360 9.563 -5.948 1.00 82.19 83 LYS A N 1
ATOM 689 C CA . LYS A 1 83 ? -5.586 10.320 -4.727 1.00 82.19 83 LYS A CA 1
ATOM 690 C C . LYS A 1 83 ? -5.313 9.405 -3.534 1.00 82.19 83 LYS A C 1
ATOM 692 O O . LYS A 1 83 ? -6.173 8.622 -3.138 1.00 82.19 83 LYS A O 1
ATOM 697 N N . VAL A 1 84 ? -4.120 9.510 -2.959 1.00 79.06 84 VAL A N 1
ATOM 698 C CA . VAL A 1 84 ? -3.794 8.849 -1.691 1.00 79.06 84 VAL A CA 1
ATOM 699 C C . VAL A 1 84 ? -4.420 9.674 -0.569 1.00 79.06 84 VAL A C 1
ATOM 701 O O . VAL A 1 84 ? -3.822 10.615 -0.056 1.00 79.06 84 VAL A O 1
ATOM 704 N N . VAL A 1 85 ? -5.679 9.371 -0.257 1.00 78.19 85 VAL A N 1
ATOM 705 C CA . VAL A 1 85 ? -6.359 9.907 0.926 1.00 78.19 85 VAL A CA 1
ATOM 706 C C . VAL A 1 85 ? -6.064 9.020 2.117 1.00 78.19 85 VAL A C 1
ATOM 708 O O . VAL A 1 85 ? -6.057 7.795 2.000 1.00 78.19 85 VAL A O 1
ATOM 711 N N . ASN A 1 86 ? -5.873 9.632 3.278 1.00 84.81 86 ASN A N 1
ATOM 712 C CA . ASN A 1 86 ? -5.749 8.897 4.524 1.00 84.81 86 ASN A CA 1
ATOM 713 C C . ASN A 1 86 ? -7.140 8.545 5.083 1.00 84.81 86 ASN A C 1
ATOM 715 O O . ASN A 1 86 ? -7.397 8.736 6.267 1.00 84.81 86 ASN A O 1
ATOM 719 N N . ASP A 1 87 ? -8.045 8.060 4.221 1.00 86.19 87 ASP A N 1
ATOM 720 C CA . ASP A 1 87 ? -9.467 7.872 4.545 1.00 86.19 87 ASP A CA 1
ATOM 721 C C . ASP A 1 87 ? -9.643 6.937 5.739 1.00 86.19 87 ASP A C 1
ATOM 723 O O . ASP A 1 87 ? -10.415 7.228 6.642 1.00 86.19 87 ASP A O 1
ATOM 727 N N . THR A 1 88 ? -8.859 5.857 5.812 1.00 81.62 88 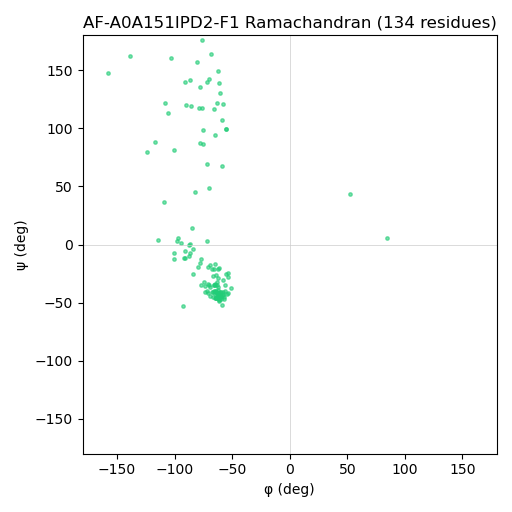THR A N 1
ATOM 728 C CA . THR A 1 88 ? -8.904 4.928 6.946 1.00 81.62 88 THR A CA 1
ATOM 729 C C . THR A 1 88 ? -8.553 5.613 8.265 1.00 81.62 88 THR A C 1
ATOM 731 O O . THR A 1 88 ? -9.258 5.409 9.253 1.00 81.62 88 THR A O 1
ATOM 734 N N . ALA A 1 89 ? -7.501 6.437 8.312 1.00 86.19 89 ALA A N 1
ATOM 735 C CA . ALA A 1 89 ? -7.153 7.132 9.549 1.00 86.19 89 ALA A CA 1
ATOM 736 C C . ALA A 1 89 ? -8.135 8.267 9.853 1.00 86.19 89 ALA A C 1
ATOM 738 O O . ALA A 1 89 ? -8.537 8.416 11.000 1.00 86.19 89 ALA A O 1
ATOM 739 N N . GLU A 1 90 ? -8.564 9.030 8.844 1.00 91.56 90 GLU A N 1
ATOM 740 C CA . GLU A 1 90 ? -9.592 10.067 8.991 1.00 91.56 90 GLU A CA 1
ATOM 741 C C . GLU A 1 90 ? -10.895 9.465 9.539 1.00 91.56 90 GLU A C 1
ATOM 743 O O . GLU A 1 90 ? -11.486 9.996 10.479 1.00 91.56 90 GLU A O 1
ATOM 748 N N . ARG A 1 91 ? -11.297 8.295 9.034 1.00 91.00 91 ARG A N 1
ATOM 749 C CA . ARG A 1 91 ? -12.459 7.538 9.504 1.00 91.00 91 ARG A CA 1
ATOM 750 C C . ARG A 1 91 ? -12.268 7.002 10.918 1.00 91.00 91 ARG A C 1
ATOM 752 O O . ARG A 1 91 ? -13.208 7.064 11.704 1.00 91.00 91 ARG A O 1
ATOM 759 N N . ALA A 1 92 ? -11.083 6.498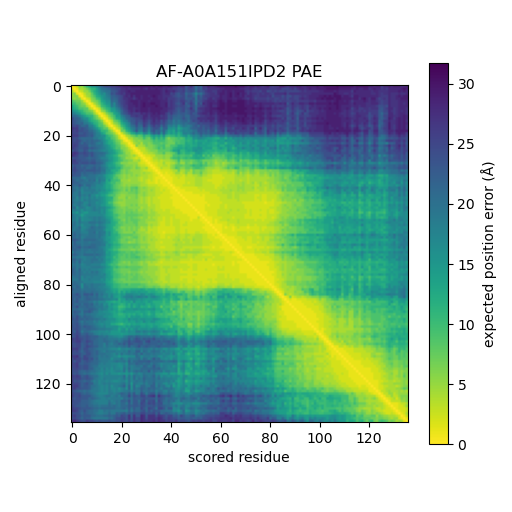 11.257 1.00 88.00 92 ALA A N 1
ATOM 760 C CA . ALA A 1 92 ? -10.780 6.030 12.609 1.00 88.00 92 ALA A CA 1
ATOM 761 C C . ALA A 1 92 ? -10.819 7.179 13.630 1.00 88.00 92 ALA A C 1
ATOM 763 O O . ALA A 1 92 ? -11.402 7.025 14.703 1.00 88.00 92 ALA A O 1
ATOM 764 N N . VAL A 1 93 ? -10.263 8.342 13.274 1.00 90.12 93 VAL A N 1
ATOM 765 C CA . VAL A 1 93 ? -10.335 9.570 14.079 1.00 90.12 93 VAL A CA 1
ATOM 766 C C . VAL A 1 93 ? -11.789 10.001 14.248 1.00 90.12 93 VAL A C 1
ATOM 768 O O . VAL A 1 93 ? -12.243 10.200 15.372 1.00 90.12 93 VAL A O 1
ATOM 771 N N . LYS A 1 94 ? -12.560 10.052 13.159 1.00 92.69 94 LYS A N 1
ATOM 772 C CA . LYS A 1 94 ? -13.973 10.428 13.226 1.00 92.69 94 LYS A CA 1
ATOM 773 C C . LYS A 1 94 ? -14.791 9.472 14.098 1.00 92.69 94 LYS A C 1
ATOM 775 O O . LYS A 1 94 ? -15.614 9.910 14.896 1.00 92.69 94 LYS A O 1
ATOM 780 N N . LEU A 1 95 ? -14.533 8.170 13.987 1.00 90.12 95 LEU A N 1
ATOM 781 C CA . LEU A 1 95 ? -15.199 7.148 14.789 1.00 90.12 95 LEU A CA 1
ATOM 782 C C . LEU A 1 95 ? -14.933 7.341 16.285 1.00 90.12 95 LEU A C 1
ATOM 784 O O . LEU A 1 95 ? -15.873 7.286 17.078 1.00 90.12 95 LEU A O 1
ATOM 788 N N . ILE A 1 96 ? -13.674 7.569 16.682 1.00 84.75 96 ILE A N 1
ATOM 789 C CA . ILE A 1 96 ? -13.359 7.773 18.100 1.00 84.75 96 ILE A CA 1
ATOM 790 C C . ILE A 1 96 ? -13.911 9.106 18.610 1.00 84.75 96 ILE A C 1
ATOM 792 O O . ILE A 1 96 ? -14.415 9.151 19.729 1.00 84.75 96 ILE A O 1
ATOM 796 N N . GLU A 1 97 ? -13.890 10.163 17.795 1.00 89.31 97 GLU A N 1
ATOM 797 C CA . GLU A 1 97 ? -14.497 11.456 18.125 1.00 89.31 97 GLU A CA 1
ATOM 798 C C . GLU A 1 97 ? -16.002 11.334 18.382 1.00 89.31 97 GLU A C 1
ATOM 800 O O . GLU A 1 97 ? -16.489 11.842 19.394 1.00 89.31 97 GLU A O 1
ATOM 805 N N . ASP A 1 98 ? -16.722 10.633 17.503 1.00 90.38 98 ASP A N 1
ATOM 806 C CA . ASP A 1 98 ? -18.169 10.440 17.611 1.00 90.38 98 ASP A CA 1
ATOM 807 C C . ASP A 1 98 ? -18.536 9.505 18.774 1.00 90.38 98 ASP A C 1
ATOM 809 O O . ASP A 1 98 ? -19.551 9.720 19.436 1.00 90.38 98 ASP A O 1
ATOM 813 N N . TYR A 1 99 ? -17.700 8.504 19.073 1.00 84.50 99 TYR A N 1
ATOM 814 C CA . TYR A 1 99 ? -17.923 7.560 20.173 1.00 84.50 99 TYR A CA 1
ATOM 815 C C . TYR A 1 99 ? -17.602 8.143 21.557 1.00 84.50 99 TYR A C 1
ATOM 817 O O . TYR A 1 99 ? -18.279 7.828 22.538 1.00 84.50 99 TYR A O 1
ATOM 825 N N . ASN A 1 100 ? -16.588 9.009 21.657 1.00 83.50 100 ASN A N 1
ATOM 826 C CA . ASN A 1 100 ? -16.125 9.596 22.917 1.00 83.50 100 ASN A CA 1
ATOM 827 C C . ASN A 1 100 ? -17.245 10.229 23.785 1.00 83.50 100 ASN A C 1
ATOM 829 O O . ASN A 1 100 ? -17.190 10.084 25.008 1.00 83.50 100 ASN A O 1
ATOM 833 N N . PRO A 1 101 ? -18.274 10.904 23.228 1.00 85.69 101 PRO A N 1
ATOM 834 C CA . PRO A 1 101 ? -19.408 11.407 24.006 1.00 85.69 101 PRO A CA 1
ATOM 835 C C . PRO A 1 101 ? -20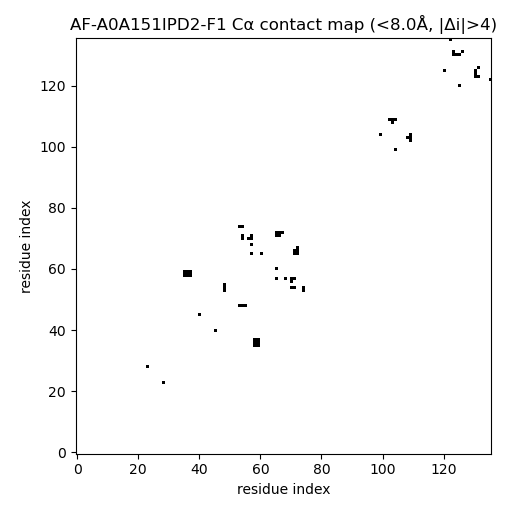.572 10.415 24.203 1.00 85.69 101 PRO A C 1
ATOM 837 O O . PRO A 1 101 ? -21.472 10.737 24.979 1.00 85.69 101 PRO A O 1
ATOM 840 N N . CYS A 1 102 ? -20.610 9.259 23.526 1.00 84.88 102 CYS A N 1
ATOM 841 C CA . CYS A 1 102 ? -21.795 8.386 23.491 1.00 84.88 102 CYS A CA 1
ATOM 842 C C . CYS A 1 102 ? -22.136 7.723 24.833 1.00 84.88 102 CYS A C 1
ATOM 844 O O . CYS A 1 102 ? -23.312 7.619 25.169 1.00 84.88 102 CYS A O 1
ATOM 846 N N . LEU A 1 103 ? -21.136 7.246 25.581 1.00 81.00 103 LEU A N 1
ATOM 847 C CA . LEU A 1 103 ? -21.372 6.482 26.815 1.00 81.00 103 LEU A CA 1
ATOM 848 C C . LEU A 1 103 ? -21.391 7.366 28.061 1.00 81.00 103 LEU A C 1
ATOM 850 O O . LEU A 1 103 ? -22.322 7.311 28.860 1.00 81.00 103 LEU A O 1
ATOM 854 N N . THR A 1 104 ? -20.346 8.170 28.251 1.00 82.62 104 THR A N 1
ATOM 855 C CA . THR A 1 104 ? -20.201 9.024 29.431 1.00 82.62 104 THR A CA 1
ATOM 856 C C . THR A 1 104 ? -19.261 10.188 29.149 1.00 82.62 104 THR A C 1
ATOM 858 O O . THR A 1 104 ? -18.303 10.069 28.390 1.00 82.62 104 THR A O 1
ATOM 861 N N . LYS A 1 105 ? -19.532 11.331 29.786 1.00 83.81 105 LYS A N 1
ATOM 862 C CA . LYS A 1 105 ? -18.660 12.515 29.766 1.00 83.81 105 LYS A CA 1
ATOM 863 C C . LYS A 1 105 ? -17.644 12.518 30.916 1.00 83.81 105 LYS A C 1
ATOM 865 O O . LYS A 1 105 ? -16.805 13.409 30.965 1.00 83.81 105 LYS A O 1
ATOM 870 N N . ASN A 1 106 ? -17.733 11.561 31.843 1.00 88.25 106 ASN A N 1
ATOM 871 C CA . ASN A 1 106 ? -16.800 11.424 32.956 1.00 88.25 106 ASN A CA 1
ATOM 872 C C . ASN A 1 106 ? -15.576 10.603 32.514 1.00 88.25 106 ASN A C 1
ATOM 874 O O . ASN A 1 106 ? -15.710 9.436 32.150 1.00 88.25 106 ASN A O 1
ATOM 878 N N . GLU A 1 107 ? -14.391 11.209 32.575 1.00 85.56 107 GLU A N 1
ATOM 879 C CA . GLU A 1 107 ? -13.134 10.577 32.157 1.00 85.56 107 GLU A CA 1
ATOM 880 C C . GLU A 1 107 ? -12.767 9.330 32.977 1.00 85.56 107 GLU A C 1
ATOM 882 O O . GLU A 1 107 ? -12.312 8.345 32.399 1.00 85.56 107 GLU A O 1
ATOM 887 N N . GLU A 1 108 ? -13.027 9.293 34.288 1.00 87.50 108 GLU A N 1
ATOM 888 C CA . GLU A 1 108 ? -12.765 8.091 35.098 1.00 87.50 108 GLU A CA 1
ATOM 889 C C . GLU A 1 108 ? -13.625 6.915 34.628 1.00 87.50 108 GLU A C 1
ATOM 891 O O . GLU A 1 108 ? -13.138 5.798 34.459 1.00 87.50 108 GLU A O 1
ATOM 896 N N . GLN A 1 109 ? -14.901 7.171 34.334 1.00 86.56 109 GLN A N 1
ATOM 897 C CA . GLN A 1 109 ? -15.799 6.139 33.817 1.00 86.56 109 GLN A CA 1
ATOM 898 C C . GLN A 1 109 ? -15.368 5.649 32.428 1.00 86.56 109 GLN A C 1
ATOM 900 O O . GLN A 1 109 ? -15.488 4.456 32.148 1.00 86.56 109 GLN A O 1
ATOM 905 N N . LYS A 1 110 ? -14.816 6.524 31.574 1.00 86.19 110 LYS A N 1
ATOM 906 C CA . LYS A 1 110 ? -14.244 6.108 30.282 1.00 86.19 110 LYS A CA 1
ATOM 907 C C . LYS A 1 110 ? -13.069 5.152 30.457 1.00 86.19 110 LYS A C 1
ATOM 909 O O . LYS A 1 110 ? -13.009 4.149 29.750 1.00 86.19 110 LYS A O 1
ATOM 914 N N . GLN A 1 111 ? -12.170 5.423 31.404 1.00 85.31 111 GLN A N 1
ATOM 915 C CA . GLN A 1 111 ? -11.030 4.541 31.678 1.00 85.31 111 GLN A CA 1
ATOM 916 C C . GLN A 1 111 ? -11.492 3.146 32.123 1.00 85.31 111 GLN A C 1
ATOM 918 O O . GLN A 1 111 ? -10.996 2.143 31.608 1.00 85.31 111 GLN A O 1
ATOM 923 N N . PHE A 1 112 ? -12.511 3.065 32.987 1.00 87.75 112 PHE A N 1
ATOM 924 C CA . PHE A 1 112 ? -13.099 1.776 33.371 1.00 87.75 112 PHE A CA 1
ATOM 925 C C . PHE A 1 112 ? -13.703 1.026 32.180 1.00 87.75 112 PHE A C 1
ATOM 927 O O . PHE A 1 112 ? -13.501 -0.179 32.048 1.00 87.75 112 PHE A O 1
ATOM 934 N N . ILE A 1 113 ? -14.401 1.724 31.279 1.00 85.50 113 ILE A N 1
ATOM 935 C CA . ILE A 1 113 ? -14.972 1.110 30.072 1.00 85.50 113 ILE A CA 1
ATOM 936 C C . ILE A 1 113 ? -13.871 0.521 29.184 1.00 85.50 113 ILE A C 1
ATOM 938 O O . ILE A 1 113 ? -14.019 -0.602 28.706 1.00 85.50 113 ILE A O 1
ATOM 942 N N . LEU A 1 114 ? -12.759 1.235 28.982 1.00 84.50 114 LEU A N 1
ATOM 943 C CA . LEU A 1 114 ? -11.635 0.730 28.186 1.00 84.50 114 LEU A CA 1
ATOM 944 C C . LEU A 1 114 ? -11.054 -0.559 28.777 1.00 84.50 114 LEU A C 1
ATOM 946 O O . LEU A 1 114 ? -10.770 -1.499 28.033 1.00 84.50 114 LEU A O 1
ATOM 950 N N . GLN A 1 115 ? -10.927 -0.626 30.103 1.00 87.12 115 GLN A N 1
ATOM 951 C CA . GLN A 1 115 ? -10.449 -1.821 30.791 1.00 87.12 115 GLN A CA 1
ATOM 952 C C . GLN A 1 115 ? -11.411 -3.003 30.607 1.00 87.12 115 GLN A C 1
ATOM 954 O O . GLN A 1 115 ? -10.978 -4.080 30.206 1.00 87.12 115 GLN A O 1
ATOM 959 N N . VAL A 1 116 ? -12.718 -2.777 30.780 1.00 87.06 116 VAL A N 1
ATOM 960 C CA . VAL A 1 116 ? -13.750 -3.807 30.572 1.00 87.06 116 VAL A CA 1
ATOM 961 C C . VAL A 1 116 ? -13.770 -4.302 29.124 1.00 87.06 116 VAL A C 1
ATOM 963 O O . VAL A 1 116 ? -13.831 -5.505 28.890 1.00 87.06 116 VAL A O 1
ATOM 966 N N . VAL A 1 117 ? -13.685 -3.403 28.139 1.00 85.38 117 VAL A N 1
ATOM 967 C CA . VAL A 1 117 ? -13.647 -3.780 26.715 1.00 85.38 117 VAL A CA 1
ATOM 968 C C . VAL A 1 117 ? -12.388 -4.587 26.392 1.00 85.38 117 VAL A C 1
ATOM 970 O O . VAL A 1 117 ? -12.464 -5.560 25.644 1.00 85.38 117 VAL A O 1
ATOM 973 N N . SER A 1 118 ? -11.239 -4.211 26.958 1.00 87.19 118 SER A N 1
ATOM 974 C CA . SER A 1 118 ? -9.978 -4.942 26.790 1.00 87.19 118 SER A CA 1
ATOM 975 C C . SER A 1 118 ? -10.051 -6.353 27.382 1.00 87.19 11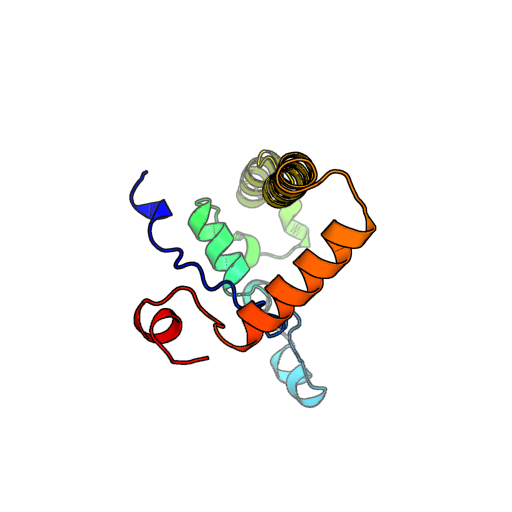8 SER A C 1
ATOM 977 O O . SER A 1 118 ? -9.683 -7.326 26.720 1.00 87.19 118 SER A O 1
ATOM 979 N N . ASP A 1 119 ? -10.584 -6.484 28.599 1.00 88.75 119 ASP A N 1
ATOM 980 C CA . ASP A 1 119 ? -10.805 -7.780 29.242 1.00 88.75 119 ASP A CA 1
ATOM 981 C C . ASP A 1 119 ? -11.787 -8.638 28.427 1.00 88.75 119 ASP A C 1
ATOM 983 O O . ASP A 1 119 ? -11.502 -9.801 28.140 1.00 88.75 119 ASP A O 1
ATOM 987 N N . TYR A 1 120 ? -12.887 -8.046 27.950 1.00 85.19 120 TYR A N 1
ATOM 988 C CA . TYR A 1 120 ? -13.883 -8.735 27.128 1.00 85.19 120 TYR A CA 1
ATOM 989 C C . TYR A 1 120 ? -13.298 -9.248 25.806 1.00 85.19 120 TYR A C 1
ATOM 991 O O . TYR A 1 120 ? -13.541 -10.392 25.433 1.00 85.19 120 TYR A O 1
ATOM 999 N N . ARG A 1 121 ? -12.476 -8.449 25.111 1.00 85.81 121 ARG A N 1
ATOM 1000 C CA . ARG A 1 121 ? -11.798 -8.874 23.870 1.00 85.81 121 ARG A CA 1
ATOM 1001 C C . ARG A 1 121 ? -10.814 -10.023 24.089 1.00 85.81 121 ARG A C 1
ATOM 1003 O O . ARG A 1 121 ? -10.566 -10.786 23.164 1.00 85.81 121 ARG A O 1
ATOM 1010 N N . ARG A 1 122 ? -10.259 -10.169 25.295 1.00 86.25 122 ARG A N 1
ATOM 1011 C CA . ARG A 1 122 ? -9.384 -11.300 25.638 1.00 86.25 122 ARG A CA 1
ATOM 1012 C C . ARG A 1 122 ? -10.168 -12.602 25.777 1.00 86.25 122 ARG A C 1
ATOM 1014 O O . ARG A 1 122 ? -9.692 -13.641 25.336 1.00 86.25 122 ARG A O 1
ATOM 1021 N N . CYS A 1 123 ? -11.354 -12.535 26.378 1.00 84.25 123 CYS A N 1
ATOM 1022 C CA . CYS A 1 123 ? -12.263 -13.676 26.503 1.00 84.25 123 CYS A CA 1
ATOM 1023 C C . CYS A 1 123 ? -12.930 -14.019 25.161 1.00 84.25 123 CYS A C 1
ATOM 1025 O O . CYS A 1 123 ? -13.125 -15.189 24.846 1.00 84.25 123 CYS A O 1
ATOM 1027 N N . PHE A 1 124 ? -13.233 -13.001 24.353 1.00 85.12 124 PHE A N 1
ATOM 1028 C CA . PHE A 1 124 ? -13.929 -13.121 23.075 1.00 85.12 124 PHE A CA 1
ATOM 1029 C C . PHE A 1 124 ? -13.098 -12.494 21.945 1.00 85.12 124 PHE A C 1
ATOM 1031 O O . PHE A 1 124 ? -13.367 -11.363 21.533 1.00 85.12 124 PHE A O 1
ATOM 1038 N N . PRO A 1 125 ? -12.081 -13.209 21.428 1.00 83.06 125 PRO A N 1
ATOM 1039 C CA . PRO A 1 125 ? -11.127 -12.656 20.464 1.00 83.06 125 PRO A CA 1
ATOM 1040 C C . PRO A 1 125 ? -11.726 -12.378 19.083 1.00 83.06 125 PRO A C 1
ATOM 1042 O O . PRO A 1 125 ? -11.143 -11.641 18.295 1.00 83.06 125 PRO A O 1
ATOM 1045 N N . ASN A 1 126 ? -12.881 -12.959 18.763 1.00 83.56 126 ASN A N 1
ATOM 1046 C CA . ASN A 1 126 ? -13.537 -12.761 17.479 1.00 83.56 126 ASN A CA 1
ATOM 1047 C C . ASN A 1 126 ? -15.055 -12.605 17.655 1.00 83.56 126 ASN A C 1
ATOM 1049 O O . ASN A 1 126 ? -15.632 -12.980 18.676 1.00 83.56 126 ASN A O 1
ATOM 1053 N N . ALA A 1 127 ? -15.709 -12.063 16.628 1.00 80.38 127 ALA A N 1
ATOM 1054 C CA . ALA A 1 127 ? -17.154 -11.840 16.610 1.00 80.38 127 ALA A CA 1
ATOM 1055 C C . ALA A 1 127 ? -17.963 -13.073 16.153 1.00 80.38 127 ALA A C 1
ATOM 1057 O O . ALA A 1 127 ? -19.141 -12.947 15.810 1.00 80.38 127 ALA A O 1
ATOM 1058 N N . LYS A 1 128 ? -17.360 -14.271 16.104 1.00 85.69 128 LYS A N 1
ATOM 1059 C CA . LYS A 1 128 ? -18.073 -15.483 15.683 1.00 85.69 128 LYS A CA 1
ATOM 1060 C C . LYS A 1 128 ? -19.077 -15.876 16.758 1.00 85.69 128 LYS A C 1
ATOM 1062 O O . LYS A 1 128 ? -18.802 -15.810 17.956 1.00 85.69 128 LYS A O 1
ATOM 1067 N N . LYS A 1 129 ? -20.240 -16.354 16.314 1.00 82.81 129 LYS A N 1
ATOM 1068 C CA . LYS A 1 129 ? -21.319 -16.801 17.204 1.00 82.81 129 LYS A CA 1
ATOM 1069 C C . LYS A 1 129 ? -20.831 -17.841 18.215 1.00 82.81 129 LYS A C 1
ATOM 1071 O O . LYS A 1 129 ? -21.177 -17.749 19.382 1.00 82.81 129 LYS A O 1
ATOM 1076 N N . GLU A 1 130 ? -20.001 -18.779 17.763 1.00 84.19 130 GLU A N 1
ATOM 1077 C CA . GLU A 1 130 ? -19.397 -19.832 18.587 1.00 84.19 130 GLU A CA 1
ATOM 1078 C C . GLU A 1 130 ? -18.603 -19.255 19.760 1.00 84.19 130 GLU A C 1
ATOM 1080 O O . GLU A 1 130 ? -18.792 -19.683 20.896 1.00 84.19 130 GLU A O 1
ATOM 1085 N N . THR A 1 131 ? -17.770 -18.247 19.493 1.00 79.81 131 THR A N 1
ATOM 1086 C CA . THR A 1 131 ? -16.960 -17.558 20.499 1.00 79.81 131 THR A CA 1
ATOM 1087 C C . THR A 1 131 ? -17.844 -16.784 21.473 1.00 79.81 131 THR A C 1
ATOM 1089 O O . THR A 1 131 ? -17.689 -16.948 22.674 1.00 79.81 131 THR A O 1
ATOM 1092 N N . LEU A 1 132 ? -18.847 -16.044 20.992 1.00 78.06 132 LEU A N 1
ATOM 1093 C CA . LEU A 1 132 ? -19.760 -15.260 21.842 1.00 78.06 132 LEU A CA 1
ATOM 1094 C C . LEU A 1 132 ? -20.684 -16.102 22.735 1.00 78.06 132 LEU A C 1
ATOM 1096 O O . LEU A 1 132 ? -21.223 -15.593 23.713 1.00 78.06 132 LEU A O 1
ATOM 1100 N N . THR A 1 133 ? -20.904 -17.373 22.397 1.00 83.88 133 THR A N 1
ATOM 1101 C CA . THR A 1 133 ? -21.720 -18.290 23.209 1.00 83.88 133 THR A CA 1
ATOM 1102 C C . THR A 1 133 ? -20.933 -19.022 24.297 1.00 83.88 133 THR A C 1
ATOM 1104 O O . THR A 1 133 ? -21.524 -19.816 25.031 1.00 83.88 133 THR A O 1
ATOM 1107 N N . GLN A 1 134 ? -19.620 -18.793 24.408 1.00 76.31 134 GLN A N 1
ATOM 1108 C CA . GLN A 1 134 ? -18.804 -19.427 25.443 1.00 76.31 134 GLN A CA 1
ATOM 1109 C C . GLN A 1 134 ? -19.113 -18.823 26.824 1.00 76.31 134 GLN A C 1
ATOM 1111 O O . GLN A 1 134 ? -19.303 -17.609 26.928 1.00 76.31 134 GLN A O 1
ATOM 1116 N N . PRO A 1 135 ? -19.187 -19.643 27.889 1.00 70.12 135 PRO A N 1
ATOM 1117 C CA . PRO A 1 135 ? -19.314 -19.128 29.247 1.00 70.12 135 PRO A CA 1
ATOM 1118 C C . PRO A 1 135 ? -18.087 -18.277 29.609 1.00 70.12 135 PRO A C 1
ATOM 1120 O O . PRO A 1 135 ? -16.968 -18.656 29.263 1.00 70.12 135 PRO A O 1
ATOM 1123 N N . LEU A 1 136 ? -18.323 -17.152 30.294 1.00 63.69 136 LEU A N 1
ATOM 1124 C CA . LEU A 1 136 ? -17.290 -16.283 30.877 1.00 63.69 136 LEU A CA 1
ATOM 1125 C C . LEU A 1 136 ? -16.483 -16.994 31.970 1.00 63.69 136 LEU A C 1
ATOM 1127 O O . LEU A 1 136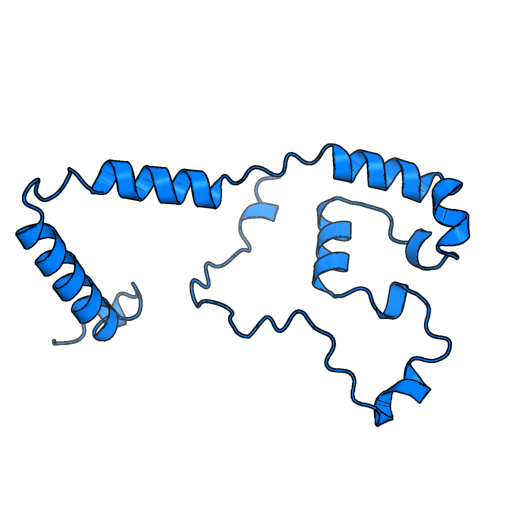 ? -17.110 -17.717 32.781 1.00 63.69 136 LEU A O 1
#

pLDDT: mean 79.33, std 16.99, range [34.12, 94.56]

Solvent-accessible surface area (backbone atoms only — not comparable to full-atom values): 8776 Å² total; per-residue (Å²): 127,71,77,82,68,74,83,68,80,86,68,92,59,86,67,78,78,66,68,88,60,88,85,73,55,88,84,50,51,75,75,51,63,88,57,59,63,56,74,76,57,48,72,64,59,53,48,50,31,60,76,70,73,42,84,66,68,64,42,80,46,63,78,87,50,39,89,76,33,66,67,47,51,55,43,50,55,55,57,69,67,54,80,85,68,65,56,70,59,56,49,51,52,49,49,51,61,63,48,58,66,69,84,49,87,49,66,70,61,49,55,53,48,53,51,52,52,54,55,47,42,69,78,37,78,52,91,48,69,74,50,70,68,53,85,131

Radius of gyration: 23.43 Å; Cα contacts (8 Å, |Δi|>4): 38; chains: 1; bounding box: 48×32×58 Å

Organism: NCBI:txid456900